Protein AF-A0A6J7FV23-F1 (afdb_monomer_lite)

Sequence (114 aa):
MLGDGELRDLPGGIDQYLQLRATGIKAPVATKQTDAKASILEIKALKKEVARLERAMQKADEKILQLENAQASAAFDHNKLAEVMKELSEVNVEKVELEEAWLHASHQLEENGN

Foldseek 3Di:
DDDCPDPPPDVPPDVVVVVVVVVPPPDDPPPVVVVVVVLVVLLVVLVVLLVVLVVVLVVLVVLLVVLVVVLVVCVPPPVSNVVSVVVNVVSVVVNVVSVVVNVVSVVVSVVSVD

pLDDT: mean 80.33, std 19.68, range [37.22, 98.38]

Organism: NCBI:txid449393

Secondary structure (DSSP, 8-state):
----------TT-HHHHHHHHHHTTSS--TTHHHHHHHHHHHHHHHHHHHHHHHHHHHHHHHHHHHHHHHHHHTTT-HHHHHHHHHHHHHHHHHHHHHHHHHHHHHHHHHHHH-

Radius of gyration: 26.5 Å; chains: 1; bounding box: 62×24×73 Å

Structure (mmCIF, N/CA/C/O backbone):
data_AF-A0A6J7FV23-F1
#
_entry.id   AF-A0A6J7FV23-F1
#
loop_
_atom_site.group_PDB
_atom_site.id
_atom_site.type_symbol
_atom_site.label_atom_id
_atom_site.label_alt_id
_atom_site.label_comp_id
_atom_site.label_asym_id
_atom_site.label_entity_id
_atom_site.label_seq_id
_atom_site.pdbx_PDB_ins_code
_atom_site.Cartn_x
_atom_site.Cartn_y
_atom_site.Cartn_z
_atom_site.occupancy
_atom_site.B_iso_or_equiv
_atom_site.auth_seq_id
_atom_site.auth_comp_id
_atom_site.auth_asym_id
_atom_site.auth_atom_id
_atom_site.pdbx_PDB_model_num
ATOM 1 N N . MET A 1 1 ? 17.953 -17.111 -34.466 1.00 58.88 1 MET A N 1
ATOM 2 C CA . MET A 1 1 ? 18.922 -17.273 -33.365 1.00 58.88 1 MET A CA 1
ATOM 3 C C . MET A 1 1 ? 20.208 -17.839 -33.933 1.00 58.88 1 MET A C 1
ATOM 5 O O . MET A 1 1 ? 20.164 -18.935 -34.466 1.00 58.88 1 MET A O 1
ATOM 9 N N . LEU A 1 2 ? 21.274 -17.045 -33.868 1.00 37.22 2 LEU A N 1
ATOM 10 C CA . LEU A 1 2 ? 22.710 -17.360 -33.814 1.00 37.22 2 LEU A CA 1
ATOM 11 C C . LEU A 1 2 ? 23.299 -15.962 -33.504 1.00 37.22 2 LEU A C 1
ATOM 13 O O . LEU A 1 2 ? 23.059 -15.040 -34.272 1.00 37.22 2 LEU A O 1
ATOM 17 N N . GLY A 1 3 ? 23.793 -15.633 -32.316 1.00 57.03 3 GLY A N 1
ATOM 18 C CA . GLY A 1 3 ? 24.534 -16.464 -31.381 1.00 57.03 3 GLY A CA 1
ATOM 19 C C . GLY A 1 3 ? 26.030 -16.176 -31.463 1.00 57.03 3 GLY A C 1
ATOM 20 O O . GLY A 1 3 ? 26.801 -17.104 -31.287 1.00 57.03 3 GLY A O 1
ATOM 21 N N . ASP A 1 4 ? 26.446 -14.931 -31.705 1.00 47.03 4 ASP A N 1
ATOM 22 C CA . ASP A 1 4 ? 27.869 -14.592 -31.776 1.00 47.03 4 ASP A CA 1
ATOM 23 C C . ASP A 1 4 ? 28.276 -13.950 -30.446 1.00 47.03 4 ASP A C 1
ATOM 25 O O . ASP A 1 4 ? 28.689 -12.795 -30.364 1.00 47.03 4 ASP A O 1
ATOM 29 N N . GLY A 1 5 ? 28.102 -14.724 -29.372 1.00 46.28 5 GLY A N 1
ATOM 30 C CA . GLY A 1 5 ? 28.712 -14.485 -28.067 1.00 46.28 5 GLY A CA 1
ATOM 31 C C . GLY A 1 5 ? 30.222 -14.720 -28.113 1.00 46.28 5 GLY A C 1
ATOM 32 O O . GLY A 1 5 ? 30.753 -15.472 -27.303 1.00 46.28 5 GLY A O 1
ATOM 33 N N . GLU A 1 6 ? 30.911 -14.107 -29.075 1.00 42.38 6 GLU A N 1
ATOM 34 C CA . GLU A 1 6 ? 32.365 -14.084 -29.131 1.00 42.38 6 GLU A CA 1
ATOM 35 C C . GLU A 1 6 ? 32.867 -12.747 -28.597 1.00 42.38 6 GLU A C 1
ATOM 37 O O . GLU A 1 6 ? 32.638 -11.679 -29.172 1.00 42.38 6 GLU A O 1
ATOM 42 N N . LEU A 1 7 ? 33.607 -12.824 -27.492 1.00 50.62 7 LEU A N 1
ATOM 43 C CA . LEU A 1 7 ? 34.495 -11.761 -27.057 1.00 50.62 7 LEU A CA 1
ATOM 44 C C . LEU A 1 7 ? 35.613 -11.648 -28.106 1.00 50.62 7 LEU A C 1
ATOM 46 O O . LEU A 1 7 ? 36.640 -12.317 -28.022 1.00 50.62 7 LEU A O 1
ATOM 50 N N . ARG A 1 8 ? 35.385 -10.855 -29.154 1.00 50.38 8 ARG A N 1
ATOM 51 C CA . ARG A 1 8 ? 36.437 -10.509 -30.109 1.00 50.38 8 ARG A CA 1
ATOM 52 C C . ARG A 1 8 ? 37.376 -9.524 -29.434 1.00 50.38 8 ARG A C 1
ATOM 54 O O . ARG A 1 8 ? 37.036 -8.349 -29.294 1.00 50.38 8 ARG A O 1
ATOM 61 N N . ASP A 1 9 ? 38.556 -10.005 -29.046 1.00 44.09 9 ASP A N 1
ATOM 62 C CA . ASP A 1 9 ? 39.674 -9.121 -28.746 1.00 44.09 9 ASP A CA 1
ATOM 63 C C . ASP A 1 9 ? 39.876 -8.215 -29.956 1.00 44.09 9 ASP A C 1
ATOM 65 O O . ASP A 1 9 ? 40.075 -8.669 -31.087 1.00 44.09 9 ASP A O 1
ATOM 69 N N . LEU A 1 10 ? 39.726 -6.919 -29.713 1.00 47.31 10 LEU A N 1
ATOM 70 C CA . LEU A 1 10 ? 39.834 -5.878 -30.714 1.00 47.31 10 LEU A CA 1
ATOM 71 C C . LEU A 1 10 ? 41.228 -5.253 -30.550 1.00 47.31 10 LEU A C 1
ATOM 73 O O . LEU A 1 10 ? 41.349 -4.224 -29.884 1.00 47.31 10 LEU A O 1
ATOM 77 N N . PRO A 1 11 ? 42.303 -5.820 -31.139 1.00 51.56 11 PRO A N 1
ATOM 78 C CA . PRO A 1 11 ? 43.656 -5.280 -30.983 1.00 51.56 11 PRO A CA 1
ATOM 79 C C . PRO A 1 11 ? 43.829 -3.882 -31.611 1.00 51.56 11 PRO A C 1
ATOM 81 O O . PRO A 1 11 ? 44.914 -3.315 -31.543 1.00 51.56 11 PRO A O 1
ATOM 84 N N . GLY A 1 12 ? 42.770 -3.318 -32.213 1.00 54.78 12 GLY A N 1
ATOM 85 C CA . GLY A 1 12 ? 42.720 -1.973 -32.794 1.00 54.78 12 GLY A CA 1
ATOM 86 C C . GLY A 1 12 ? 41.676 -1.016 -32.196 1.00 54.78 12 GLY A C 1
ATOM 87 O O . GLY A 1 12 ? 41.536 0.089 -32.708 1.00 54.78 12 GLY A O 1
ATOM 88 N N . GLY A 1 13 ? 40.948 -1.395 -31.138 1.00 54.97 13 GLY A N 1
ATOM 89 C CA . GLY A 1 13 ? 40.050 -0.480 -30.419 1.00 54.97 13 GLY A CA 1
ATOM 90 C C . GLY A 1 13 ? 38.848 0.084 -31.207 1.00 54.97 13 GLY A C 1
ATOM 91 O O . GLY A 1 13 ? 38.485 -0.361 -32.295 1.00 54.97 13 GLY A O 1
ATOM 92 N N . ILE A 1 14 ? 38.190 1.070 -30.592 1.00 50.22 14 ILE A N 1
ATOM 93 C CA . ILE A 1 14 ? 36.841 1.590 -30.902 1.00 50.22 14 ILE A CA 1
ATOM 94 C C . ILE A 1 14 ? 36.712 2.155 -32.336 1.00 50.22 14 ILE A C 1
ATOM 96 O O . ILE A 1 14 ? 35.616 2.170 -32.901 1.00 50.22 14 ILE A O 1
ATOM 100 N N . ASP A 1 15 ? 37.820 2.546 -32.966 1.00 51.84 15 ASP A N 1
ATOM 101 C CA . ASP A 1 15 ? 37.829 3.191 -34.284 1.00 51.84 15 ASP A CA 1
ATOM 102 C C . ASP A 1 15 ? 37.352 2.268 -35.418 1.00 51.84 15 ASP A C 1
ATOM 104 O O . ASP A 1 15 ? 36.599 2.701 -36.297 1.00 51.84 15 ASP A O 1
ATOM 108 N N . GLN A 1 16 ? 37.677 0.970 -35.366 1.00 54.34 16 GLN A N 1
ATOM 109 C CA . GLN A 1 16 ? 37.173 0.000 -36.352 1.00 54.34 16 GLN A CA 1
ATOM 110 C C . GLN A 1 16 ? 35.662 -0.228 -36.224 1.00 54.34 16 GLN A C 1
ATOM 112 O O . GLN A 1 16 ? 34.969 -0.409 -37.229 1.00 54.34 16 GLN A O 1
ATOM 117 N N . TYR A 1 17 ? 35.128 -0.159 -35.002 1.00 52.12 17 TYR A N 1
ATOM 118 C CA . TYR A 1 17 ? 33.695 -0.309 -34.753 1.00 52.12 17 TYR A CA 1
ATOM 119 C C . TYR A 1 17 ? 32.898 0.883 -35.308 1.00 52.12 17 TYR A C 1
ATOM 121 O O . TYR A 1 17 ? 31.809 0.714 -35.863 1.00 52.12 17 TYR A O 1
ATOM 129 N N . LEU A 1 18 ? 33.465 2.092 -35.241 1.00 57.59 18 LEU A N 1
ATOM 130 C CA . LEU A 1 18 ? 32.857 3.298 -35.809 1.00 57.59 18 LEU A CA 1
ATOM 131 C C . LEU A 1 18 ? 32.865 3.291 -37.346 1.00 57.59 18 LEU A C 1
ATOM 133 O O . LEU A 1 18 ? 31.878 3.703 -37.959 1.00 57.59 18 LEU A O 1
ATOM 137 N N . GLN A 1 19 ? 33.921 2.767 -37.976 1.00 53.22 19 GLN A N 1
ATOM 138 C CA . GLN A 1 19 ? 34.023 2.668 -39.437 1.00 53.22 19 GLN A CA 1
ATOM 139 C C . GLN A 1 19 ? 33.055 1.640 -40.043 1.00 53.22 19 GLN A C 1
ATOM 141 O O . GLN A 1 19 ? 32.401 1.949 -41.042 1.00 53.22 19 GLN A O 1
ATOM 146 N N . LEU A 1 20 ? 32.894 0.462 -39.423 1.00 55.38 20 LEU A N 1
ATOM 147 C CA . LEU A 1 20 ? 31.886 -0.522 -39.854 1.00 55.38 20 LEU A CA 1
ATOM 148 C C . LEU A 1 20 ? 30.454 -0.005 -39.663 1.00 55.38 20 LEU A C 1
ATOM 150 O O . LEU A 1 20 ? 29.562 -0.316 -40.452 1.00 55.38 20 LEU A O 1
ATOM 154 N N . ARG A 1 21 ? 30.221 0.816 -38.632 1.00 53.22 21 ARG A N 1
ATOM 155 C CA . ARG A 1 21 ? 28.910 1.429 -38.397 1.00 53.22 21 ARG A CA 1
ATOM 156 C C . ARG A 1 21 ? 28.597 2.519 -39.419 1.00 53.22 21 ARG A C 1
ATOM 158 O O . ARG A 1 21 ? 27.451 2.635 -39.835 1.00 53.22 21 ARG A O 1
ATOM 165 N N . ALA A 1 22 ? 29.592 3.294 -39.850 1.00 53.31 22 ALA A N 1
ATOM 166 C CA . ALA A 1 22 ? 29.405 4.371 -40.822 1.00 53.31 22 ALA A CA 1
ATOM 167 C C . ALA A 1 22 ? 29.009 3.858 -42.219 1.00 53.31 22 ALA A C 1
ATOM 169 O O . ALA A 1 22 ? 28.170 4.467 -42.885 1.00 53.31 22 ALA A O 1
ATOM 170 N N . THR A 1 23 ? 29.559 2.722 -42.657 1.00 53.69 23 THR A N 1
ATOM 171 C CA . THR A 1 23 ? 29.251 2.135 -43.973 1.00 53.69 23 THR A CA 1
ATOM 172 C C . THR A 1 23 ? 27.866 1.479 -44.033 1.00 53.69 23 THR A C 1
ATOM 174 O O . THR A 1 23 ? 27.272 1.428 -45.108 1.00 53.69 23 THR A O 1
ATOM 177 N N . GLY A 1 24 ? 27.292 1.074 -42.891 1.00 51.97 24 GLY A N 1
ATOM 178 C CA . GLY A 1 24 ? 25.943 0.495 -42.793 1.00 51.97 24 GLY A CA 1
ATOM 179 C C . GLY A 1 24 ? 24.770 1.493 -42.740 1.00 51.97 24 GLY A C 1
ATOM 180 O O . GLY A 1 24 ? 23.619 1.066 -42.769 1.00 51.97 24 GLY A O 1
ATOM 181 N N . ILE A 1 25 ? 25.015 2.810 -42.662 1.00 54.28 25 ILE A N 1
ATOM 182 C CA . ILE A 1 25 ? 23.969 3.841 -42.4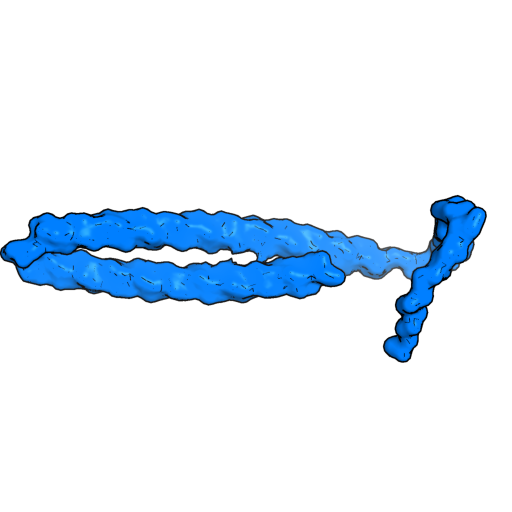38 1.00 54.28 25 ILE A CA 1
ATOM 183 C C . ILE A 1 25 ? 23.261 4.299 -43.735 1.00 54.28 25 ILE A C 1
ATOM 185 O O . ILE A 1 25 ? 22.263 5.017 -43.683 1.00 54.28 25 ILE A O 1
ATOM 189 N N . LYS A 1 26 ? 23.686 3.852 -44.924 1.00 52.50 26 LYS A N 1
ATOM 190 C CA . LYS A 1 26 ? 23.018 4.190 -46.199 1.00 52.50 26 LYS A CA 1
ATOM 191 C C . LYS A 1 26 ? 21.847 3.240 -46.534 1.00 52.50 26 LYS A C 1
ATOM 193 O O . LYS A 1 26 ? 21.824 2.618 -47.588 1.00 52.50 26 LYS A O 1
ATOM 198 N N . A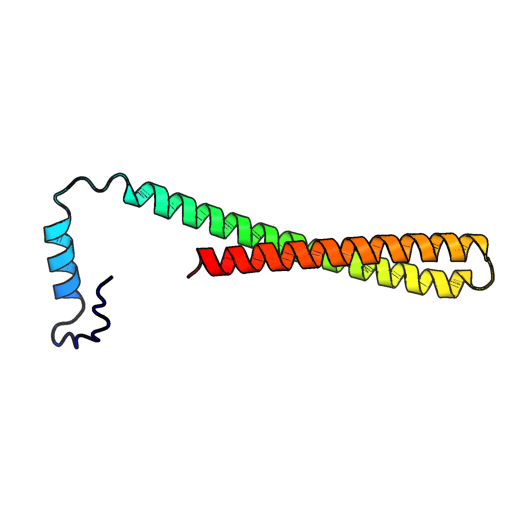LA A 1 27 ? 20.865 3.138 -45.638 1.00 55.56 27 ALA A N 1
ATOM 199 C CA . ALA A 1 27 ? 19.548 2.524 -45.871 1.00 55.56 27 ALA A CA 1
ATOM 200 C C . ALA A 1 27 ? 18.523 3.101 -44.862 1.00 55.56 27 ALA A C 1
ATOM 202 O O . ALA A 1 27 ? 18.932 3.533 -43.782 1.00 55.56 27 ALA A O 1
ATOM 203 N N . PRO A 1 28 ? 17.212 3.174 -45.173 1.00 50.62 28 PRO A N 1
ATOM 204 C CA . PRO A 1 28 ? 16.262 3.952 -44.377 1.00 50.62 28 PRO A CA 1
ATOM 205 C C . PRO A 1 28 ? 16.042 3.324 -42.989 1.00 50.62 28 PRO A C 1
ATOM 207 O O . PRO A 1 28 ? 15.481 2.242 -42.861 1.00 50.62 28 PRO A O 1
ATOM 210 N N . VAL A 1 29 ? 16.476 4.032 -41.941 1.00 54.72 29 VAL A N 1
ATOM 211 C CA . VAL A 1 29 ? 16.460 3.623 -40.516 1.00 54.72 29 VAL A CA 1
ATOM 212 C C . VAL A 1 29 ? 15.398 4.360 -39.679 1.00 54.72 29 VAL A C 1
ATOM 214 O O . VAL A 1 29 ? 15.538 4.504 -38.466 1.00 54.72 29 VAL A O 1
ATOM 217 N N . ALA A 1 30 ? 14.322 4.846 -40.304 1.00 57.56 30 ALA A N 1
ATOM 218 C CA . ALA A 1 30 ? 13.337 5.699 -39.628 1.00 57.56 30 ALA A CA 1
ATOM 219 C C . ALA A 1 30 ? 12.446 4.965 -38.601 1.00 57.56 30 ALA A C 1
ATOM 221 O O . ALA A 1 30 ? 11.947 5.600 -37.678 1.00 57.56 30 ALA A O 1
ATOM 222 N N . THR A 1 31 ? 12.278 3.644 -38.701 1.00 55.69 31 THR A N 1
ATOM 223 C CA . THR A 1 31 ? 11.389 2.865 -37.816 1.00 55.69 31 THR A CA 1
ATOM 224 C C . THR A 1 31 ? 12.026 2.467 -36.482 1.00 55.69 31 THR A C 1
ATOM 226 O O . THR A 1 31 ? 11.368 2.517 -35.454 1.00 55.69 31 THR A O 1
ATOM 229 N N . LYS A 1 32 ? 13.335 2.183 -36.423 1.00 55.94 32 LYS A N 1
ATOM 230 C CA . LYS A 1 32 ? 13.987 1.780 -35.155 1.00 55.94 32 LYS A CA 1
ATOM 231 C C . LYS A 1 32 ? 14.114 2.907 -34.121 1.00 55.94 32 LYS A C 1
ATOM 233 O O . LYS A 1 32 ? 14.281 2.640 -32.935 1.00 55.94 32 LYS A O 1
ATOM 238 N N . GLN A 1 33 ? 14.069 4.172 -34.545 1.00 59.25 33 GLN A N 1
ATOM 239 C CA . GLN A 1 33 ? 14.199 5.313 -33.630 1.00 59.25 33 GLN A CA 1
ATOM 240 C C . GLN A 1 33 ? 12.908 5.634 -32.866 1.00 59.25 33 GLN A C 1
ATOM 242 O O . GLN A 1 33 ? 12.986 6.256 -31.807 1.00 59.25 33 GLN A O 1
ATOM 247 N N . THR A 1 34 ? 11.736 5.249 -33.377 1.00 60.06 34 THR A N 1
ATOM 248 C CA . THR A 1 34 ? 10.452 5.473 -32.696 1.00 60.06 34 THR A CA 1
ATOM 249 C C . THR A 1 34 ? 10.235 4.461 -31.580 1.00 60.06 34 THR A C 1
ATOM 251 O O . THR A 1 34 ? 9.890 4.866 -30.473 1.00 60.06 34 THR A O 1
ATOM 254 N N . ASP A 1 35 ? 10.558 3.190 -31.824 1.00 62.03 35 ASP A N 1
ATOM 255 C CA . ASP A 1 35 ? 10.391 2.108 -30.844 1.00 62.03 35 ASP A CA 1
ATOM 256 C C . ASP A 1 35 ? 11.312 2.305 -29.630 1.00 62.03 35 ASP A C 1
ATOM 258 O O . ASP A 1 35 ? 10.878 2.230 -28.482 1.00 62.03 35 ASP A O 1
ATOM 262 N N . ALA A 1 36 ? 12.570 2.695 -29.869 1.00 66.19 36 ALA A N 1
ATOM 263 C CA . ALA A 1 36 ? 13.514 3.005 -28.795 1.00 66.19 36 ALA A CA 1
ATOM 264 C C . ALA A 1 36 ? 13.079 4.218 -27.948 1.00 66.19 36 ALA A C 1
ATOM 266 O O . ALA A 1 36 ? 13.288 4.246 -26.737 1.00 66.19 36 ALA A O 1
ATOM 267 N N . LYS A 1 37 ? 12.459 5.237 -28.561 1.00 67.19 37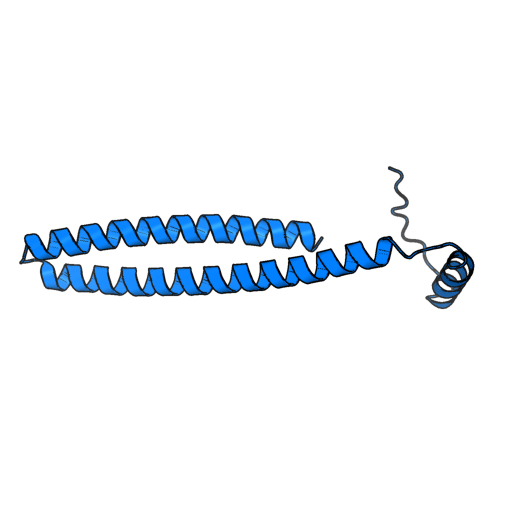 LYS A N 1
ATOM 268 C CA . LYS A 1 37 ? 11.926 6.395 -27.822 1.00 67.19 37 LYS A CA 1
ATOM 269 C C . LYS A 1 37 ? 10.687 6.030 -27.006 1.00 67.19 37 LYS A C 1
ATOM 271 O O . LYS A 1 37 ? 10.556 6.531 -25.893 1.00 67.19 37 LYS A O 1
ATOM 276 N N . ALA A 1 38 ? 9.810 5.178 -27.541 1.00 61.78 38 ALA A N 1
ATOM 277 C CA . ALA A 1 38 ? 8.634 4.680 -26.833 1.00 61.78 38 ALA A CA 1
ATOM 278 C C . ALA A 1 38 ? 9.037 3.875 -25.583 1.00 61.78 38 ALA A C 1
ATOM 280 O O . ALA A 1 38 ? 8.584 4.208 -24.491 1.00 61.78 38 ALA A O 1
ATOM 281 N N . SER A 1 39 ? 9.998 2.953 -25.712 1.00 80.88 39 SER A N 1
ATOM 282 C CA . SER A 1 39 ? 10.544 2.165 -24.593 1.00 80.88 39 SER A CA 1
ATOM 283 C C . SER A 1 39 ? 11.166 3.039 -23.486 1.00 80.88 39 SER A C 1
ATOM 285 O O . SER A 1 39 ? 10.894 2.848 -22.303 1.00 80.88 39 SER A O 1
ATOM 287 N N . ILE A 1 40 ? 11.916 4.097 -23.832 1.00 87.62 40 ILE A N 1
ATOM 288 C CA . ILE A 1 40 ? 12.479 5.023 -22.825 1.00 87.62 40 ILE A CA 1
ATOM 289 C C . ILE A 1 40 ? 11.383 5.780 -22.054 1.00 87.62 40 ILE A C 1
ATOM 291 O O . ILE A 1 40 ? 11.546 6.067 -20.862 1.00 87.62 40 ILE A O 1
ATOM 295 N N . LEU A 1 41 ? 10.290 6.165 -22.720 1.00 86.56 41 LEU A N 1
ATOM 296 C CA . LEU A 1 41 ? 9.163 6.836 -22.066 1.00 86.56 41 LEU A CA 1
ATOM 297 C C . LEU A 1 41 ? 8.400 5.877 -21.147 1.00 86.56 41 LEU A C 1
ATOM 299 O O . LEU A 1 41 ? 8.044 6.271 -20.036 1.00 86.56 41 LEU A O 1
ATOM 303 N N . GLU A 1 42 ? 8.220 4.630 -21.573 1.00 86.69 42 GLU A N 1
ATOM 304 C CA . GLU A 1 42 ? 7.587 3.561 -20.800 1.00 86.69 42 GLU A CA 1
ATOM 305 C C . GLU A 1 42 ? 8.378 3.227 -19.528 1.00 86.69 42 GLU A C 1
ATOM 307 O O . GLU A 1 42 ? 7.827 3.289 -18.431 1.00 86.69 42 GLU A O 1
ATOM 312 N N . ILE A 1 43 ? 9.702 3.058 -19.625 1.00 89.81 43 ILE A N 1
ATOM 313 C CA . ILE A 1 43 ? 10.591 2.875 -18.463 1.00 89.81 43 ILE A CA 1
ATOM 314 C C . ILE A 1 43 ? 10.456 4.035 -17.464 1.00 89.81 43 ILE A C 1
ATOM 316 O O . ILE A 1 43 ? 10.428 3.829 -16.249 1.00 89.81 43 ILE A O 1
ATOM 320 N N . LYS A 1 44 ? 10.383 5.286 -17.941 1.00 92.00 44 LYS A N 1
ATOM 321 C CA . LYS A 1 44 ? 10.198 6.453 -17.059 1.00 92.00 44 LYS A CA 1
ATOM 322 C C . LYS A 1 44 ? 8.828 6.451 -16.383 1.00 92.00 44 LYS A C 1
ATOM 324 O O . LYS A 1 44 ? 8.740 6.849 -15.220 1.00 92.00 44 LYS A O 1
ATOM 329 N N . ALA A 1 45 ? 7.783 6.038 -17.097 1.00 92.44 45 ALA A N 1
ATOM 330 C CA . ALA A 1 45 ? 6.440 5.913 -16.547 1.00 92.44 45 ALA A CA 1
ATOM 331 C C . ALA A 1 45 ?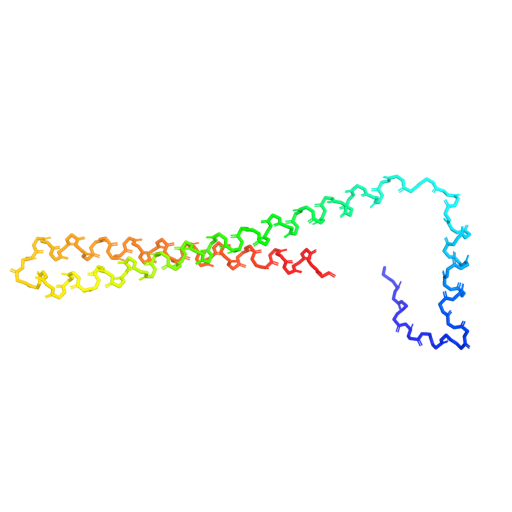 6.394 4.834 -15.456 1.00 92.44 45 ALA A C 1
ATOM 333 O O . ALA A 1 45 ? 5.948 5.131 -14.350 1.00 92.44 45 ALA A O 1
ATOM 334 N N . LEU A 1 46 ? 6.961 3.652 -15.715 1.00 92.06 46 LEU A N 1
ATOM 335 C CA . LEU A 1 46 ? 7.057 2.554 -14.749 1.00 92.06 46 LEU A CA 1
ATOM 336 C C . LEU A 1 46 ? 7.846 2.953 -13.498 1.00 92.06 46 LEU A C 1
ATOM 338 O O . LEU A 1 46 ? 7.370 2.758 -12.387 1.00 92.06 46 LEU A O 1
ATOM 342 N N . LYS A 1 47 ? 8.993 3.632 -13.645 1.00 93.06 47 LYS A N 1
ATOM 343 C CA . LYS A 1 47 ? 9.750 4.171 -12.496 1.00 93.06 47 LYS A CA 1
ATOM 344 C C . LYS A 1 47 ? 8.926 5.130 -11.638 1.00 93.06 47 LYS A C 1
ATOM 346 O O . LYS A 1 47 ? 9.019 5.107 -10.413 1.00 93.06 47 LYS A O 1
ATOM 351 N N . LYS A 1 48 ? 8.144 6.006 -12.274 1.00 95.94 48 LYS A N 1
ATOM 352 C CA . LYS A 1 48 ? 7.263 6.936 -11.558 1.00 95.94 48 LYS A CA 1
ATOM 353 C C . LYS A 1 48 ? 6.141 6.186 -10.842 1.00 95.94 48 LYS A C 1
ATOM 355 O O . LYS A 1 48 ? 5.782 6.584 -9.737 1.00 95.94 48 LYS A O 1
ATOM 360 N N . GLU A 1 49 ? 5.601 5.148 -11.468 1.00 94.06 49 GLU A N 1
ATOM 361 C CA . GLU A 1 49 ? 4.528 4.337 -10.902 1.00 94.06 49 GLU A CA 1
ATOM 362 C C . GLU A 1 49 ? 5.003 3.533 -9.691 1.00 94.06 49 GLU A C 1
ATOM 364 O O . GLU A 1 49 ? 4.399 3.642 -8.629 1.00 94.06 49 GLU A O 1
ATOM 369 N N . VAL A 1 50 ? 6.151 2.862 -9.792 1.00 94.56 50 VAL A N 1
ATOM 370 C CA . VAL A 1 50 ? 6.823 2.193 -8.665 1.00 94.56 50 VAL A CA 1
ATOM 371 C C . VAL A 1 50 ? 7.008 3.164 -7.490 1.00 94.56 50 VAL A C 1
ATOM 373 O O . VAL A 1 50 ? 6.528 2.903 -6.389 1.00 94.56 50 VAL A O 1
ATOM 376 N N . ALA A 1 51 ? 7.578 4.351 -7.732 1.00 96.56 51 ALA A N 1
ATOM 377 C CA . ALA A 1 51 ? 7.767 5.360 -6.684 1.00 96.56 51 ALA A CA 1
ATOM 378 C C . ALA A 1 51 ? 6.445 5.916 -6.110 1.00 96.56 51 ALA A C 1
ATOM 380 O O . ALA A 1 51 ? 6.403 6.400 -4.975 1.00 96.56 51 ALA A O 1
ATOM 381 N N . ARG A 1 52 ? 5.356 5.915 -6.890 1.00 97.69 52 ARG A N 1
ATOM 382 C CA . ARG A 1 52 ? 4.021 6.313 -6.423 1.00 97.69 52 ARG A CA 1
ATOM 383 C C . ARG A 1 52 ? 3.439 5.247 -5.497 1.00 97.69 52 ARG A C 1
ATOM 385 O O . ARG A 1 52 ? 2.898 5.616 -4.456 1.00 97.69 52 ARG A O 1
ATOM 392 N N . LEU A 1 53 ? 3.556 3.977 -5.877 1.00 94.25 53 LEU A N 1
ATOM 393 C CA . LEU A 1 53 ? 3.067 2.827 -5.116 1.00 94.25 53 LEU A CA 1
ATOM 394 C C . LEU A 1 53 ? 3.813 2.685 -3.786 1.00 94.25 53 LEU A C 1
ATOM 396 O O . LEU A 1 53 ? 3.165 2.574 -2.752 1.00 94.25 53 LEU A O 1
ATOM 400 N N . GLU A 1 54 ? 5.136 2.862 -3.772 1.00 97.19 54 GLU A N 1
ATOM 401 C CA . GLU A 1 54 ? 5.932 2.886 -2.532 1.00 97.19 54 GLU A CA 1
ATOM 402 C C . GLU A 1 54 ? 5.439 3.953 -1.547 1.00 97.19 54 GLU A C 1
ATOM 404 O O . GLU A 1 54 ? 5.243 3.685 -0.364 1.00 97.19 54 GLU A O 1
ATOM 409 N N . ARG A 1 55 ? 5.171 5.173 -2.032 1.00 97.94 55 ARG A N 1
ATOM 410 C CA . ARG A 1 55 ? 4.617 6.246 -1.188 1.00 97.94 55 ARG A CA 1
ATOM 411 C C . ARG A 1 55 ? 3.199 5.947 -0.711 1.00 97.94 55 ARG A C 1
ATOM 413 O O . ARG A 1 55 ? 2.804 6.448 0.337 1.00 97.94 55 ARG A O 1
ATOM 420 N N . ALA A 1 56 ? 2.404 5.222 -1.496 1.00 95.12 56 ALA A N 1
ATOM 421 C CA . ALA A 1 56 ? 1.064 4.812 -1.091 1.00 95.12 56 ALA A CA 1
ATOM 422 C C . ALA A 1 56 ? 1.136 3.749 0.014 1.00 95.12 56 ALA A C 1
ATOM 424 O O . ALA A 1 56 ? 0.476 3.909 1.036 1.00 95.12 56 ALA A O 1
ATOM 425 N N . MET A 1 57 ? 2.016 2.754 -0.133 1.00 97.25 57 MET A N 1
ATOM 426 C CA . MET A 1 57 ? 2.292 1.745 0.894 1.00 97.25 57 MET A CA 1
ATOM 427 C C . MET A 1 57 ? 2.776 2.380 2.203 1.00 97.25 57 MET A C 1
ATOM 429 O O . MET A 1 57 ? 2.233 2.073 3.256 1.00 97.25 57 MET A O 1
ATOM 433 N N . GLN A 1 58 ? 3.703 3.346 2.144 1.00 98.00 58 GLN A N 1
ATOM 434 C CA . GLN A 1 58 ? 4.160 4.082 3.334 1.00 98.00 58 GLN A CA 1
ATOM 435 C C . GLN A 1 58 ? 3.008 4.765 4.084 1.00 98.00 58 GLN A C 1
ATOM 437 O O . GLN A 1 58 ? 2.957 4.738 5.309 1.00 98.00 58 GLN A O 1
ATOM 442 N N . LYS A 1 59 ? 2.050 5.353 3.360 1.00 97.81 59 LYS A N 1
ATOM 443 C CA . LYS A 1 59 ? 0.862 5.961 3.978 1.00 97.81 59 LYS A CA 1
ATOM 444 C C . LYS A 1 59 ? -0.079 4.917 4.572 1.00 97.81 59 LYS A C 1
ATOM 446 O O . LYS A 1 59 ? -0.673 5.176 5.616 1.00 97.81 59 LYS A O 1
ATOM 451 N N . ALA A 1 60 ? -0.235 3.770 3.913 1.00 97.62 60 ALA A N 1
ATOM 452 C CA . ALA A 1 60 ? -1.014 2.660 4.449 1.00 97.62 60 ALA A CA 1
ATOM 453 C C . ALA A 1 60 ? -0.389 2.145 5.755 1.00 97.62 60 ALA A C 1
ATOM 455 O O . ALA A 1 60 ? -1.104 1.984 6.739 1.00 97.62 60 ALA A O 1
ATOM 456 N N . ASP A 1 61 ? 0.939 2.009 5.811 1.00 97.94 61 ASP A N 1
ATOM 457 C CA . ASP A 1 61 ? 1.681 1.644 7.024 1.00 97.94 61 ASP A CA 1
ATOM 458 C C . ASP A 1 61 ? 1.491 2.663 8.157 1.00 97.94 61 ASP A C 1
ATOM 460 O O . ASP A 1 61 ? 1.193 2.290 9.292 1.00 97.94 61 ASP A O 1
ATOM 464 N N . GLU A 1 62 ? 1.604 3.961 7.859 1.00 98.31 62 GLU A N 1
ATOM 465 C CA . GLU A 1 62 ? 1.334 5.025 8.834 1.00 98.31 62 GLU A CA 1
ATOM 466 C C . GLU A 1 62 ? -0.103 4.950 9.370 1.00 98.31 62 GLU A C 1
ATOM 468 O O . GLU A 1 62 ? -0.331 5.112 10.572 1.00 98.31 62 GLU A O 1
ATOM 473 N N . LYS A 1 63 ? -1.078 4.682 8.494 1.00 98.00 63 LYS A N 1
ATOM 474 C CA . LYS A 1 63 ? -2.488 4.555 8.869 1.00 98.00 63 LYS A CA 1
ATOM 475 C C . LYS A 1 63 ? -2.742 3.305 9.716 1.00 98.00 63 LYS A C 1
ATOM 477 O O . LYS A 1 63 ? -3.451 3.399 10.716 1.00 98.00 63 LYS A O 1
ATOM 482 N N . ILE A 1 64 ? -2.138 2.169 9.367 1.00 97.88 64 ILE A N 1
ATOM 483 C CA . ILE A 1 64 ? -2.175 0.930 10.159 1.00 97.88 64 ILE A CA 1
ATOM 484 C C . ILE A 1 64 ? -1.663 1.209 11.574 1.00 97.88 64 ILE A C 1
ATOM 486 O O . ILE A 1 64 ? -2.384 0.961 12.538 1.00 97.88 64 ILE A O 1
ATOM 490 N N . LEU A 1 65 ? -0.493 1.841 11.703 1.00 97.62 65 LEU A N 1
ATOM 491 C CA . LEU A 1 65 ? 0.089 2.189 13.001 1.00 97.62 65 LEU A CA 1
ATOM 492 C C . LEU A 1 65 ? -0.834 3.110 13.823 1.00 97.62 65 LEU A C 1
ATOM 494 O O . LEU A 1 65 ? -0.974 2.956 15.038 1.00 97.62 65 LEU A O 1
ATOM 498 N N . GLN A 1 66 ? -1.470 4.097 13.186 1.00 96.94 66 GLN A N 1
ATOM 499 C CA . GLN A 1 66 ? -2.422 4.987 13.860 1.00 96.94 66 GLN A CA 1
ATOM 500 C C . GLN A 1 66 ? -3.653 4.228 14.371 1.00 96.94 66 GLN A C 1
ATOM 502 O O . GLN A 1 66 ? -4.081 4.454 15.505 1.00 96.94 66 GLN A O 1
ATOM 507 N N . LEU A 1 67 ? -4.201 3.318 13.563 1.00 96.75 67 LEU A N 1
ATOM 508 C CA . LEU A 1 67 ? -5.362 2.507 13.924 1.00 96.75 67 LEU A CA 1
ATOM 509 C C . LEU A 1 67 ? -5.032 1.519 15.045 1.00 96.75 67 LEU A C 1
ATOM 511 O O . LEU A 1 67 ? -5.793 1.427 16.003 1.00 96.75 67 LEU A O 1
ATOM 515 N N . GLU A 1 68 ? -3.878 0.855 14.998 1.00 95.56 68 GLU A N 1
ATOM 516 C CA . GLU A 1 68 ? -3.401 -0.026 16.073 1.00 95.56 68 GLU A CA 1
ATOM 517 C C . GLU A 1 68 ? -3.275 0.724 17.411 1.00 95.56 68 GLU A C 1
ATOM 519 O O . GLU A 1 68 ? -3.753 0.262 18.450 1.00 95.56 68 GLU A O 1
ATOM 524 N N . ASN A 1 69 ? -2.729 1.944 17.393 1.00 95.12 69 ASN A N 1
ATOM 525 C CA . ASN A 1 69 ? -2.684 2.799 18.584 1.00 95.12 69 ASN A CA 1
ATOM 526 C C . ASN A 1 69 ? -4.090 3.214 19.063 1.00 95.12 69 ASN A C 1
ATOM 528 O O . ASN A 1 69 ? -4.354 3.298 20.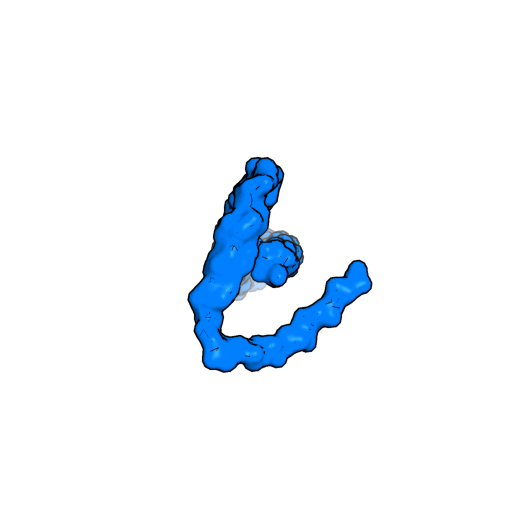270 1.00 95.12 69 ASN A O 1
ATOM 532 N N . ALA A 1 70 ? -5.016 3.461 18.133 1.00 92.38 70 ALA A N 1
ATOM 533 C CA . ALA A 1 70 ? -6.401 3.790 18.454 1.00 92.38 70 ALA A CA 1
ATOM 534 C C . ALA A 1 70 ? -7.152 2.602 19.082 1.00 92.38 70 ALA A C 1
ATOM 536 O O . ALA A 1 70 ? -7.965 2.827 19.981 1.00 92.38 70 ALA A O 1
ATOM 537 N N . GLN A 1 71 ? -6.846 1.356 18.694 1.00 92.56 71 GLN A N 1
ATOM 538 C CA . GLN A 1 71 ? -7.414 0.151 19.316 1.00 92.56 71 GLN A CA 1
ATOM 539 C C . GLN A 1 71 ? -7.085 0.077 20.807 1.00 92.56 71 GLN A C 1
ATOM 541 O O . GLN A 1 71 ? -7.982 -0.155 21.617 1.00 92.56 71 GLN A O 1
ATOM 546 N N . ALA A 1 72 ? -5.832 0.349 21.190 1.00 88.56 72 ALA A N 1
ATOM 547 C CA . ALA A 1 72 ? -5.421 0.356 22.595 1.00 88.56 72 ALA A CA 1
ATOM 548 C C . ALA A 1 72 ? -6.216 1.380 23.428 1.00 88.56 72 ALA A C 1
ATOM 550 O O . ALA A 1 72 ? -6.597 1.110 24.566 1.00 88.56 72 ALA A O 1
ATOM 551 N N . SER A 1 73 ? -6.530 2.536 22.835 1.00 88.44 73 SER A N 1
ATOM 552 C CA . SER A 1 73 ? -7.335 3.586 23.477 1.00 88.44 73 SER A CA 1
ATOM 553 C C . SER A 1 73 ? -8.840 3.279 23.487 1.00 88.44 73 SER A C 1
ATOM 555 O O . SER A 1 73 ? -9.570 3.808 24.323 1.00 88.44 73 SER A O 1
ATOM 557 N N . ALA A 1 74 ? -9.317 2.443 22.561 1.00 91.19 74 ALA A N 1
ATOM 558 C CA . ALA A 1 74 ? -10.720 2.054 22.415 1.00 91.19 74 ALA A CA 1
ATOM 559 C C . ALA A 1 74 ? -11.071 0.740 23.137 1.00 91.19 74 ALA A C 1
ATOM 561 O O . ALA A 1 74 ? -12.198 0.273 23.025 1.00 91.19 74 ALA A O 1
ATOM 562 N N . ALA A 1 75 ? -10.149 0.151 23.907 1.00 85.50 75 ALA A N 1
ATOM 563 C CA . ALA A 1 75 ? -10.311 -1.177 24.508 1.00 85.50 75 ALA A CA 1
ATOM 564 C C . ALA A 1 75 ? -11.590 -1.357 25.358 1.00 85.50 75 ALA A C 1
ATOM 566 O O . ALA A 1 75 ? -12.108 -2.466 25.467 1.00 85.50 75 ALA A O 1
ATOM 567 N N . PHE A 1 76 ? -12.113 -0.275 25.944 1.00 90.12 76 PHE A N 1
ATOM 568 C CA . PHE A 1 76 ? -13.318 -0.292 26.784 1.00 90.12 76 PHE A CA 1
ATOM 569 C C . PHE A 1 76 ? -14.593 0.183 26.067 1.00 90.12 76 PHE A C 1
ATOM 571 O O . PHE A 1 76 ? -15.663 0.167 26.670 1.00 90.12 76 PHE A O 1
ATOM 578 N N . ASP A 1 77 ? -14.498 0.574 24.794 1.00 94.12 77 ASP A N 1
ATOM 579 C CA . ASP A 1 77 ? -15.627 0.954 23.943 1.00 94.12 77 ASP A CA 1
ATOM 580 C C . ASP A 1 77 ? -15.730 -0.032 22.776 1.00 94.12 77 ASP A C 1
ATOM 582 O O . ASP A 1 77 ? -15.037 0.077 21.766 1.00 94.12 77 ASP A O 1
ATOM 586 N N . HIS A 1 78 ? -16.602 -1.027 22.930 1.00 91.06 78 HIS A N 1
ATOM 587 C CA . HIS A 1 78 ? -16.724 -2.143 21.989 1.00 91.06 78 HIS A CA 1
ATOM 588 C C . HIS A 1 78 ? -17.160 -1.691 20.589 1.00 91.06 78 HIS A C 1
ATOM 590 O O . HIS A 1 78 ? -16.729 -2.279 19.599 1.00 91.06 78 HIS A O 1
ATOM 596 N N . ASN A 1 79 ? -18.001 -0.653 20.503 1.00 93.94 79 ASN A N 1
ATOM 597 C CA . ASN A 1 79 ? -18.481 -0.135 19.222 1.00 93.94 79 ASN A CA 1
ATOM 598 C C . ASN A 1 79 ? -17.334 0.543 18.477 1.00 93.94 79 ASN A C 1
ATOM 600 O O . ASN A 1 79 ? -17.053 0.207 17.328 1.00 93.94 79 ASN A O 1
ATOM 604 N N . LYS A 1 80 ? -16.611 1.426 19.170 1.00 93.75 80 LYS A N 1
ATOM 605 C CA . LYS A 1 80 ? -15.439 2.097 18.608 1.00 93.75 80 LYS A CA 1
ATOM 606 C C . LYS A 1 80 ? -14.334 1.105 18.246 1.00 93.75 80 LYS A C 1
ATOM 608 O O . LYS A 1 80 ? -13.702 1.241 17.203 1.00 93.75 80 LYS A O 1
ATOM 613 N N . LEU A 1 81 ? -14.107 0.086 19.075 1.00 94.81 81 LEU A N 1
ATOM 614 C CA . LEU A 1 81 ? -13.131 -0.962 18.790 1.00 94.81 81 LEU A CA 1
ATOM 615 C C . LEU A 1 81 ? -13.491 -1.738 17.515 1.00 94.81 81 LEU A C 1
ATOM 617 O O . LEU A 1 81 ? -12.615 -1.970 16.686 1.00 94.81 81 LEU A O 1
ATOM 621 N N . ALA A 1 82 ? -14.765 -2.097 17.329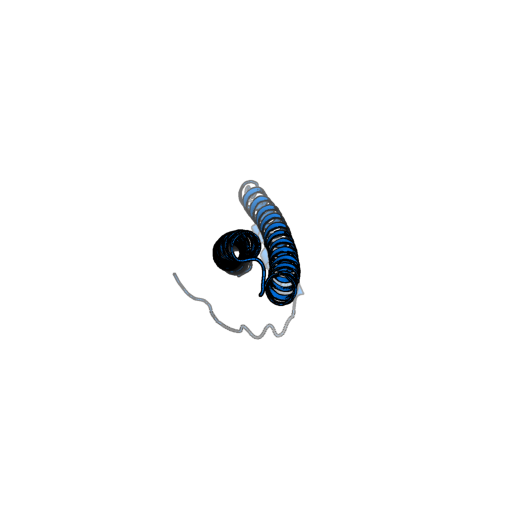 1.00 95.12 82 ALA A N 1
ATOM 622 C CA . ALA A 1 82 ? -15.227 -2.792 16.130 1.00 95.12 82 ALA A CA 1
ATOM 623 C C . ALA A 1 82 ? -15.045 -1.946 14.858 1.00 95.12 82 ALA A C 1
ATOM 625 O O . ALA A 1 82 ? -14.603 -2.470 13.835 1.00 95.12 82 ALA A O 1
ATOM 626 N N . GLU A 1 83 ? -15.328 -0.642 14.925 1.00 95.81 83 GLU A N 1
ATOM 627 C CA . GLU A 1 83 ? -15.086 0.295 13.819 1.00 95.81 83 GLU A CA 1
ATOM 628 C C . GLU A 1 83 ? -13.598 0.370 13.456 1.00 95.81 83 GLU A C 1
ATOM 630 O O . GLU A 1 83 ? -13.241 0.189 12.292 1.00 95.81 83 GLU A O 1
ATOM 635 N N . VAL A 1 84 ? -12.721 0.544 14.450 1.00 96.62 84 VAL A N 1
ATOM 636 C CA . VAL A 1 84 ? -11.268 0.610 14.229 1.00 96.62 84 VAL A CA 1
ATOM 637 C C . VAL A 1 84 ? -10.724 -0.716 13.688 1.00 96.62 84 VAL A C 1
ATOM 639 O O . VAL A 1 84 ? -9.874 -0.713 12.804 1.00 96.62 84 VAL A O 1
ATOM 642 N N . MET A 1 85 ? -11.207 -1.864 14.176 1.00 95.94 85 MET A N 1
ATOM 643 C CA . MET A 1 85 ? -10.824 -3.180 13.645 1.00 95.94 85 MET A CA 1
ATOM 644 C C . MET A 1 85 ? -11.247 -3.364 12.188 1.00 95.94 85 MET A C 1
ATOM 646 O O . MET A 1 85 ? -10.477 -3.905 11.393 1.00 95.94 85 MET A O 1
ATOM 650 N N . LYS A 1 86 ? -12.453 -2.911 11.831 1.00 97.31 86 LYS A N 1
ATOM 651 C CA . LYS A 1 86 ? -12.930 -2.946 10.449 1.00 97.31 86 LYS A CA 1
ATOM 652 C C . LYS A 1 86 ? -12.030 -2.095 9.557 1.00 97.31 86 LYS A C 1
ATOM 654 O O . LYS A 1 86 ? -11.509 -2.614 8.574 1.00 97.31 86 LYS A O 1
ATOM 659 N N . GLU A 1 87 ? -11.778 -0.844 9.932 1.00 97.19 87 GLU A N 1
ATOM 660 C CA . GLU A 1 87 ? -10.911 0.044 9.152 1.00 97.19 87 GLU A CA 1
ATOM 661 C C . GLU A 1 87 ? -9.482 -0.510 9.038 1.00 97.19 87 GLU A C 1
ATOM 663 O O . GLU A 1 87 ? -8.891 -0.484 7.962 1.00 97.19 87 GLU A O 1
ATOM 668 N N . LEU A 1 88 ? -8.943 -1.098 10.112 1.00 97.69 88 LEU A N 1
ATOM 669 C CA . LEU A 1 88 ? -7.636 -1.755 10.088 1.00 97.69 88 LEU A CA 1
ATOM 670 C C . LEU A 1 88 ? -7.604 -2.913 9.081 1.00 97.69 88 LEU A C 1
ATOM 672 O O . LEU A 1 88 ? -6.631 -3.052 8.343 1.00 97.69 88 LEU A O 1
ATOM 676 N N . SER A 1 89 ? -8.653 -3.740 9.027 1.00 97.94 89 SER A N 1
ATOM 677 C CA . SER A 1 89 ? -8.737 -4.829 8.046 1.00 97.94 89 SER A CA 1
ATOM 678 C C . SER A 1 89 ? -8.808 -4.315 6.605 1.00 97.94 89 SER A C 1
ATOM 680 O O . SER A 1 89 ? -8.133 -4.862 5.739 1.00 97.94 89 SER A O 1
ATOM 682 N N . GLU A 1 90 ? -9.547 -3.230 6.359 1.00 98.19 90 GLU A N 1
ATOM 683 C CA . GLU A 1 90 ? -9.675 -2.614 5.032 1.00 98.19 90 GLU A CA 1
ATOM 684 C C . GLU A 1 90 ? -8.336 -2.048 4.546 1.00 98.19 90 GLU A C 1
ATOM 686 O O . GLU A 1 90 ? -7.925 -2.325 3.422 1.00 98.19 90 GLU A O 1
ATOM 691 N N . VAL A 1 91 ? -7.608 -1.330 5.408 1.00 97.88 91 VAL A N 1
ATOM 692 C CA . VAL A 1 91 ? -6.293 -0.765 5.057 1.00 97.88 91 VAL A CA 1
ATOM 693 C C . VAL A 1 91 ? -5.243 -1.860 4.858 1.00 97.88 91 VAL A C 1
ATOM 695 O O . VAL A 1 91 ? -4.375 -1.725 4.000 1.00 97.88 91 VAL A O 1
ATOM 698 N N . ASN A 1 92 ? -5.317 -2.968 5.602 1.00 97.94 92 ASN A N 1
ATOM 699 C CA . ASN A 1 92 ? -4.436 -4.114 5.361 1.00 97.94 92 ASN A CA 1
ATOM 700 C C . ASN A 1 92 ? -4.694 -4.759 3.993 1.00 97.94 92 ASN A C 1
ATOM 702 O O . ASN A 1 92 ? -3.739 -5.107 3.305 1.00 97.94 92 ASN A O 1
ATOM 706 N N . VAL A 1 93 ? -5.958 -4.894 3.579 1.00 98.38 93 VAL A N 1
ATOM 707 C CA . VAL A 1 93 ? -6.295 -5.385 2.233 1.00 98.38 93 VAL A CA 1
ATOM 708 C C . VAL A 1 93 ? -5.787 -4.417 1.164 1.00 98.38 93 VAL A C 1
ATOM 710 O O . VAL A 1 93 ? -5.104 -4.850 0.241 1.00 98.38 93 VAL A O 1
ATOM 713 N N . GLU A 1 94 ? -6.024 -3.112 1.326 1.00 97.00 94 GLU A N 1
ATOM 714 C CA . GLU A 1 94 ? -5.508 -2.083 0.409 1.00 97.00 94 GLU A CA 1
ATOM 715 C C . GLU A 1 94 ? -3.977 -2.148 0.294 1.00 97.00 94 GLU A C 1
ATOM 717 O O . GLU A 1 94 ? -3.425 -2.055 -0.801 1.00 97.00 94 GLU A O 1
ATOM 722 N N . LYS A 1 95 ? -3.271 -2.356 1.411 1.00 97.19 95 LYS A N 1
ATOM 723 C CA . LYS A 1 95 ? -1.814 -2.513 1.410 1.00 97.19 95 LYS A CA 1
ATOM 724 C C . LYS A 1 95 ? -1.371 -3.718 0.576 1.00 97.19 95 LYS A C 1
ATOM 726 O O . LYS A 1 95 ? -0.445 -3.570 -0.217 1.00 97.19 95 LYS A O 1
ATOM 731 N N . VAL A 1 96 ? -2.030 -4.871 0.711 1.00 98.12 96 VAL A N 1
ATOM 732 C CA . VAL A 1 96 ? -1.719 -6.067 -0.094 1.00 98.12 96 VAL A CA 1
ATOM 733 C C . VAL A 1 96 ? -1.938 -5.795 -1.585 1.00 98.12 96 VAL A C 1
ATOM 735 O O . VAL A 1 96 ? -1.077 -6.116 -2.399 1.00 98.12 96 VAL A O 1
ATOM 738 N N . GLU A 1 97 ? -3.034 -5.131 -1.958 1.00 97.56 97 GLU A N 1
ATOM 739 C CA . GLU A 1 97 ? -3.295 -4.754 -3.356 1.00 97.56 97 GLU A CA 1
ATOM 740 C C . GLU A 1 97 ? -2.221 -3.796 -3.909 1.00 97.56 97 GLU A C 1
ATOM 742 O O . GLU A 1 97 ? -1.785 -3.925 -5.057 1.00 97.56 97 GLU A O 1
ATOM 747 N N . LEU A 1 98 ? -1.755 -2.844 -3.092 1.00 96.50 98 LEU A N 1
ATOM 748 C CA . LEU A 1 98 ? -0.660 -1.942 -3.455 1.00 96.50 98 LEU A CA 1
ATOM 749 C C . LEU A 1 98 ? 0.671 -2.687 -3.635 1.00 96.50 98 LEU A C 1
ATOM 751 O O . LEU A 1 98 ? 1.418 -2.367 -4.561 1.00 96.50 98 LEU A O 1
ATOM 755 N N . GLU A 1 99 ? 0.963 -3.672 -2.785 1.00 97.75 99 GLU A N 1
ATOM 756 C CA . GLU A 1 99 ? 2.158 -4.519 -2.879 1.00 97.75 99 GLU A CA 1
ATOM 757 C C . GLU A 1 99 ? 2.143 -5.383 -4.147 1.00 97.75 99 GLU A C 1
ATOM 759 O O . GLU A 1 99 ? 3.148 -5.454 -4.858 1.00 97.75 99 GLU A O 1
ATOM 764 N N . GLU A 1 100 ? 0.999 -5.985 -4.483 1.00 97.56 100 GLU A N 1
ATOM 765 C CA . GLU A 1 100 ? 0.820 -6.740 -5.727 1.00 97.56 100 GLU A CA 1
ATOM 766 C C . GLU A 1 100 ? 1.021 -5.848 -6.960 1.00 97.56 100 GLU A C 1
ATOM 768 O O . GLU A 1 100 ? 1.759 -6.206 -7.885 1.00 97.56 100 GLU A O 1
ATOM 773 N N . ALA A 1 101 ? 0.421 -4.653 -6.961 1.00 94.06 101 ALA A N 1
ATOM 774 C CA . ALA A 1 101 ? 0.603 -3.680 -8.032 1.00 94.06 101 ALA A CA 1
ATOM 775 C C . ALA A 1 101 ? 2.068 -3.230 -8.158 1.00 94.06 101 ALA A C 1
ATOM 777 O O . ALA A 1 101 ? 2.577 -3.083 -9.273 1.00 94.06 101 ALA A O 1
ATOM 778 N N . TRP A 1 102 ? 2.762 -3.034 -7.031 1.00 98.06 102 TRP A N 1
ATOM 779 C CA . TRP A 1 102 ? 4.177 -2.664 -7.011 1.00 98.06 102 TRP A CA 1
ATOM 780 C C . TRP A 1 102 ? 5.050 -3.775 -7.592 1.00 98.06 102 TRP A C 1
ATOM 782 O O . TRP A 1 102 ? 5.890 -3.487 -8.442 1.00 98.06 102 TRP A O 1
ATOM 792 N N . LEU A 1 103 ? 4.813 -5.033 -7.205 1.00 96.19 103 LEU A N 1
ATOM 793 C CA . LEU A 1 103 ? 5.544 -6.193 -7.722 1.00 96.19 103 LEU A CA 1
ATOM 794 C C . LEU A 1 103 ? 5.334 -6.368 -9.231 1.00 96.19 103 LEU A C 1
ATOM 796 O O . LEU A 1 103 ? 6.270 -6.670 -9.969 1.00 96.19 103 LEU A O 1
ATOM 800 N N . HIS A 1 104 ? 4.116 -6.131 -9.714 1.00 94.19 104 HIS A N 1
ATOM 801 C CA . HIS A 1 104 ? 3.838 -6.159 -11.144 1.00 94.19 104 HIS A CA 1
ATOM 802 C C . HIS A 1 104 ? 4.564 -5.032 -11.898 1.00 94.19 104 HIS A C 1
ATOM 804 O O . HIS A 1 104 ? 5.198 -5.281 -12.924 1.00 94.19 104 HIS A O 1
ATOM 810 N N . ALA A 1 105 ? 4.505 -3.798 -11.387 1.00 91.88 105 ALA A N 1
ATOM 811 C CA . ALA A 1 105 ? 5.154 -2.645 -12.008 1.00 91.88 105 ALA A CA 1
ATOM 812 C C . ALA A 1 105 ? 6.690 -2.749 -11.989 1.00 91.88 105 ALA A C 1
ATOM 814 O O . ALA A 1 105 ? 7.342 -2.339 -12.952 1.00 91.88 105 ALA A O 1
ATOM 815 N N . SER A 1 106 ? 7.275 -3.306 -10.924 1.00 92.62 106 SER A N 1
ATOM 816 C CA . SER A 1 106 ? 8.718 -3.544 -10.827 1.00 92.62 106 SER A CA 1
ATOM 817 C C . SER A 1 106 ? 9.174 -4.651 -11.778 1.00 92.62 106 SER A C 1
ATOM 819 O O . SER A 1 106 ? 10.155 -4.449 -12.489 1.00 92.62 106 SER A O 1
ATOM 821 N N . HIS A 1 107 ? 8.415 -5.744 -11.905 1.00 94.25 107 HIS A N 1
ATOM 822 C CA . HIS A 1 107 ? 8.694 -6.789 -12.894 1.00 94.25 107 HIS A CA 1
ATOM 823 C C . HIS A 1 107 ? 8.674 -6.241 -14.328 1.00 94.25 107 HIS A C 1
ATOM 825 O O . HIS A 1 107 ? 9.623 -6.441 -15.082 1.00 94.25 107 HIS A O 1
ATOM 831 N N . GLN A 1 108 ? 7.643 -5.471 -14.697 1.00 91.12 108 GLN A N 1
ATOM 832 C CA . GLN A 1 108 ? 7.598 -4.818 -16.011 1.00 91.12 108 GLN A CA 1
ATOM 833 C C . GLN A 1 108 ? 8.783 -3.868 -16.223 1.00 91.12 108 GLN A C 1
ATOM 835 O O . GLN A 1 108 ? 9.301 -3.752 -17.333 1.00 91.12 108 GLN A O 1
ATOM 840 N N . LEU A 1 109 ? 9.215 -3.157 -15.178 1.00 91.81 109 LEU A N 1
ATOM 841 C CA . LEU A 1 109 ? 10.363 -2.260 -15.263 1.00 91.81 109 LEU A CA 1
ATOM 842 C C . LEU A 1 109 ? 11.667 -3.024 -15.527 1.00 91.81 109 LEU A C 1
ATOM 844 O O . LEU A 1 109 ? 12.498 -2.537 -16.293 1.00 91.81 109 LEU A O 1
ATOM 848 N N . GLU A 1 110 ? 11.840 -4.191 -14.909 1.00 89.25 110 GLU A N 1
ATOM 849 C CA . GLU A 1 110 ? 12.979 -5.080 -15.147 1.00 89.25 110 GLU A CA 1
ATOM 850 C C . GLU A 1 110 ? 12.957 -5.640 -16.574 1.00 89.25 110 GLU A C 1
ATOM 852 O O . GLU A 1 110 ? 13.960 -5.529 -17.274 1.00 89.25 110 GLU A O 1
ATOM 857 N N . GLU A 1 111 ? 11.811 -6.140 -17.049 1.00 89.50 111 GLU A N 1
ATOM 858 C CA . GLU A 1 111 ? 11.655 -6.662 -18.417 1.00 89.50 111 GLU A CA 1
ATOM 859 C C . GLU A 1 111 ? 11.932 -5.606 -19.494 1.00 89.50 111 GLU A C 1
ATOM 861 O O . GLU A 1 111 ? 12.548 -5.908 -20.510 1.00 89.50 111 GLU A O 1
ATOM 866 N N . ASN A 1 112 ? 11.498 -4.362 -19.273 1.00 82.69 112 ASN A N 1
ATOM 867 C CA . ASN A 1 112 ? 11.738 -3.258 -20.204 1.00 82.69 112 ASN A CA 1
ATOM 868 C C . ASN A 1 112 ? 13.141 -2.645 -20.073 1.00 82.69 112 ASN A C 1
ATOM 870 O O . ASN A 1 112 ? 13.557 -1.872 -20.937 1.00 82.69 112 ASN A O 1
ATOM 874 N N . GLY A 1 113 ? 13.841 -2.911 -18.969 1.00 75.94 113 GLY A N 1
ATOM 875 C CA . GLY A 1 113 ? 15.177 -2.388 -18.692 1.00 75.94 113 GLY A CA 1
ATOM 876 C C . GLY A 1 113 ? 16.324 -3.294 -19.151 1.00 75.94 113 GLY A C 1
ATOM 877 O O . GLY A 1 113 ? 17.451 -2.799 -19.241 1.00 75.94 113 GLY A O 1
ATOM 878 N N . ASN A 1 114 ? 16.041 -4.574 -19.412 1.00 60.47 114 ASN A N 1
ATOM 879 C CA . ASN A 1 114 ? 16.989 -5.614 -19.834 1.00 60.47 114 ASN A CA 1
ATOM 880 C C . ASN A 1 114 ? 17.059 -5.744 -21.365 1.00 60.47 114 ASN A C 1
ATOM 882 O O . ASN A 1 114 ? 18.167 -6.018 -21.879 1.00 60.47 114 ASN A O 1
#